Protein AF-A0A183NNG2-F1 (afdb_monomer_lite)

Foldseek 3Di:
DPPPDDPVNVVVVVVVVCVVVVVVPADPQLVVLVVVLVVCPDPVCVVLSVVSVVCSVPPSPDHPVNSVVVVVVVVVVVVVVVVVVVVVVPPPPPVPPPPPDPPDDDDDDDDDDDDDDDDWDPAADPVPRHGDDDD

Sequence (135 aa):
MNEDDDFPTHVGISNRECERFRLKSLTEDQFKALILICSLQSQNFSDIRTFVLGRLDQDPKLTLNDIANEYQRLINLERDTTMVQRGGSDRAEIHVVQQPPDSHKSAPATSSSGRQTKTNPPAPCWHCGAWHFIR

Structure (mmCIF, N/CA/C/O backbone):
data_AF-A0A183NNG2-F1
#
_entry.id   AF-A0A183NNG2-F1
#
loop_
_atom_site.group_PDB
_atom_site.id
_atom_site.type_symbol
_atom_site.label_atom_id
_atom_site.label_alt_id
_atom_site.label_comp_id
_atom_site.label_asym_id
_atom_site.label_entity_id
_atom_site.label_seq_id
_atom_site.pdbx_PDB_ins_code
_atom_site.Cartn_x
_atom_site.Cartn_y
_atom_site.Cartn_z
_atom_site.occupancy
_atom_site.B_iso_or_equiv
_atom_site.auth_seq_id
_atom_site.auth_comp_id
_atom_site.auth_asym_id
_atom_site.auth_atom_id
_atom_site.pdbx_PDB_model_num
ATOM 1 N N . MET A 1 1 ? 13.961 13.473 -2.035 1.00 58.75 1 MET A N 1
ATOM 2 C CA . MET A 1 1 ? 15.128 13.966 -2.786 1.00 58.75 1 MET A CA 1
ATOM 3 C C . MET A 1 1 ? 16.080 14.490 -1.735 1.00 58.75 1 MET A C 1
ATOM 5 O O . MET A 1 1 ? 15.627 15.313 -0.947 1.00 58.75 1 MET A O 1
ATOM 9 N N . ASN A 1 2 ? 17.293 13.943 -1.613 1.00 66.19 2 ASN A N 1
ATOM 10 C CA . ASN A 1 2 ? 18.306 14.668 -0.846 1.00 66.19 2 ASN A CA 1
ATOM 11 C C . ASN A 1 2 ? 18.560 15.979 -1.585 1.00 66.19 2 ASN A C 1
ATOM 13 O O . ASN A 1 2 ? 18.546 15.991 -2.815 1.00 66.19 2 ASN A O 1
ATOM 17 N N . GLU A 1 3 ? 18.746 17.070 -0.853 1.00 68.19 3 GLU A N 1
ATOM 18 C CA . GLU A 1 3 ? 18.964 18.388 -1.461 1.00 68.19 3 GLU A CA 1
ATOM 19 C C . GLU A 1 3 ? 20.242 18.428 -2.324 1.00 68.19 3 GLU A C 1
ATOM 21 O O . GLU A 1 3 ? 20.352 19.270 -3.211 1.00 68.19 3 GLU A O 1
ATOM 26 N N . ASP A 1 4 ? 21.145 17.461 -2.126 1.00 73.81 4 ASP A N 1
ATOM 27 C CA . ASP A 1 4 ? 22.428 17.329 -2.822 1.00 73.81 4 ASP A CA 1
ATOM 28 C C . ASP A 1 4 ? 22.395 16.443 -4.086 1.00 73.81 4 ASP A C 1
ATOM 30 O O . ASP A 1 4 ? 23.384 16.392 -4.819 1.00 73.81 4 ASP A O 1
ATOM 34 N N . ASP A 1 5 ? 21.296 15.727 -4.360 1.00 78.25 5 ASP A N 1
ATOM 35 C CA . ASP A 1 5 ? 21.218 14.846 -5.533 1.00 78.25 5 ASP A CA 1
ATOM 36 C C . ASP A 1 5 ? 20.945 15.662 -6.805 1.00 78.25 5 ASP A C 1
ATOM 38 O O . ASP A 1 5 ? 19.918 16.343 -6.916 1.00 78.25 5 ASP A O 1
ATOM 42 N N . ASP A 1 6 ? 21.816 15.546 -7.814 1.00 88.19 6 ASP A N 1
ATOM 43 C CA . ASP A 1 6 ? 21.533 16.150 -9.112 1.00 88.19 6 ASP A CA 1
ATOM 44 C C . ASP A 1 6 ? 20.329 15.468 -9.797 1.00 88.19 6 ASP A C 1
ATOM 46 O O . ASP A 1 6 ? 20.053 14.269 -9.662 1.00 88.19 6 ASP A O 1
ATOM 50 N N . PHE A 1 7 ? 19.547 16.271 -10.520 1.00 87.19 7 PHE A N 1
ATOM 51 C CA . PHE A 1 7 ? 18.323 15.806 -11.171 1.00 87.19 7 PHE A CA 1
ATOM 52 C C . PHE A 1 7 ? 18.554 14.608 -12.122 1.00 87.19 7 PHE A C 1
ATOM 54 O O . PHE A 1 7 ? 17.762 13.662 -12.074 1.00 87.19 7 PHE A O 1
ATOM 61 N N . PRO A 1 8 ? 19.625 14.571 -12.948 1.00 91.06 8 PRO A N 1
ATOM 62 C CA . PRO A 1 8 ? 19.927 13.409 -13.786 1.00 91.06 8 PRO A CA 1
ATOM 63 C C . PRO A 1 8 ? 20.163 12.116 -12.995 1.00 91.06 8 PRO A C 1
ATOM 65 O O . PRO A 1 8 ? 19.653 11.064 -13.391 1.00 91.06 8 PRO A O 1
ATOM 68 N N . THR A 1 9 ? 20.879 12.178 -11.870 1.00 91.44 9 THR A N 1
ATOM 69 C CA . THR A 1 9 ? 21.094 11.023 -10.987 1.00 91.44 9 THR A CA 1
ATOM 70 C C . THR A 1 9 ? 19.771 10.537 -10.418 1.00 91.44 9 THR A C 1
ATOM 72 O O . THR A 1 9 ? 19.499 9.335 -10.440 1.00 91.44 9 THR A O 1
ATOM 75 N N . HIS A 1 10 ? 18.897 11.454 -9.994 1.00 88.69 10 HIS A N 1
ATOM 76 C CA . HIS A 1 10 ? 17.579 11.091 -9.484 1.00 88.69 10 HIS A CA 1
ATOM 77 C C . HIS A 1 10 ? 16.727 10.359 -10.533 1.00 88.69 10 HIS A C 1
ATOM 79 O O . HIS A 1 10 ? 16.197 9.283 -10.251 1.00 88.69 10 HIS A O 1
ATOM 85 N N . VAL A 1 11 ? 16.663 10.878 -11.766 1.00 93.00 11 VAL A N 1
ATOM 86 C CA . VAL A 1 11 ? 15.956 10.225 -12.886 1.00 93.00 11 VAL A CA 1
ATOM 87 C C . VAL A 1 11 ? 16.528 8.831 -13.164 1.00 93.00 11 VAL A C 1
ATOM 89 O O . VAL A 1 11 ? 15.772 7.873 -13.348 1.00 93.00 11 VAL A O 1
ATOM 92 N N . GLY A 1 12 ? 17.858 8.696 -13.153 1.00 93.81 12 GLY A N 1
ATOM 93 C CA . GLY A 1 12 ? 18.539 7.415 -13.335 1.00 93.81 12 GLY A CA 1
ATOM 94 C C . GLY A 1 12 ? 18.177 6.389 -12.257 1.00 93.81 12 GLY A C 1
ATOM 95 O O . GLY A 1 12 ? 17.877 5.236 -12.582 1.00 93.81 12 GLY A O 1
ATOM 96 N N . ILE A 1 13 ? 18.147 6.808 -10.988 1.00 91.81 13 ILE A N 1
ATOM 97 C CA . ILE A 1 13 ? 17.755 5.962 -9.852 1.00 91.81 13 ILE A CA 1
ATOM 98 C C . ILE A 1 13 ? 16.294 5.530 -9.987 1.00 91.81 13 ILE A C 1
ATOM 10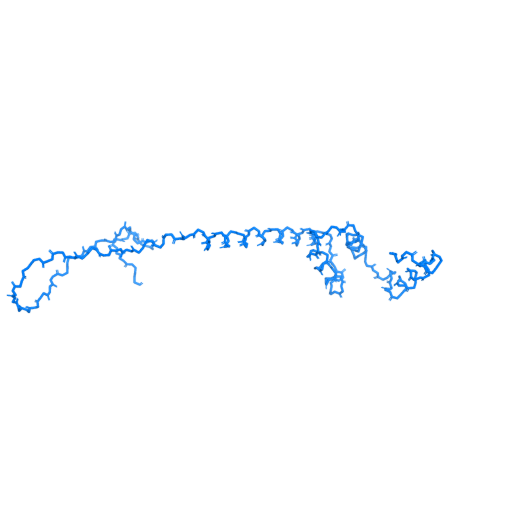0 O O . ILE A 1 13 ? 16.014 4.335 -9.903 1.00 91.81 13 ILE A O 1
ATOM 104 N N . SER A 1 14 ? 15.370 6.460 -10.249 1.00 89.94 14 SER A N 1
ATOM 105 C CA . SER A 1 14 ? 13.948 6.135 -10.412 1.00 89.94 14 SER A CA 1
ATOM 106 C C . SER A 1 14 ? 13.729 5.095 -11.509 1.00 89.94 14 SER A C 1
ATOM 108 O O . SER A 1 14 ? 13.042 4.101 -11.284 1.00 89.94 14 SER A O 1
ATOM 110 N N . ASN A 1 15 ? 14.370 5.267 -12.670 1.00 92.06 15 ASN A N 1
ATOM 111 C CA . ASN A 1 15 ? 14.252 4.311 -13.767 1.00 92.06 15 ASN A CA 1
ATOM 112 C C . ASN A 1 15 ? 14.833 2.932 -13.404 1.00 92.06 15 ASN A C 1
ATOM 114 O O . ASN A 1 15 ? 14.210 1.903 -13.662 1.00 92.06 15 ASN A O 1
ATOM 118 N N . ARG A 1 16 ? 16.007 2.899 -12.758 1.00 93.25 16 ARG A N 1
ATOM 119 C CA . ARG A 1 16 ? 16.638 1.653 -12.299 1.00 93.25 16 ARG A CA 1
ATOM 120 C C . ARG A 1 16 ? 15.749 0.892 -11.318 1.00 93.25 16 ARG A C 1
ATOM 122 O O . ARG A 1 16 ? 15.628 -0.326 -11.440 1.00 93.25 16 ARG A O 1
ATOM 129 N N . GLU A 1 17 ? 15.133 1.582 -10.362 1.00 90.62 17 GLU A N 1
ATOM 130 C CA . GLU A 1 17 ? 14.239 0.935 -9.402 1.00 90.62 17 GLU A CA 1
ATOM 131 C C . GLU A 1 17 ? 12.934 0.465 -10.063 1.00 90.62 17 GLU A C 1
ATOM 133 O O . GLU A 1 17 ? 12.472 -0.625 -9.739 1.00 90.62 17 GLU A O 1
ATOM 138 N N . CYS A 1 18 ? 12.385 1.181 -11.054 1.00 89.12 18 CYS A N 1
ATOM 139 C CA . CYS A 1 18 ? 11.236 0.697 -11.834 1.00 89.12 18 CYS A CA 1
ATOM 140 C C . CYS A 1 18 ? 11.537 -0.606 -12.598 1.00 89.12 18 CYS A C 1
ATOM 142 O O . CYS A 1 18 ? 10.702 -1.516 -12.618 1.00 89.12 18 CYS A O 1
ATOM 144 N N . GLU A 1 19 ? 12.722 -0.721 -13.202 1.00 90.31 19 GLU A N 1
ATOM 145 C CA . GLU A 1 19 ? 13.161 -1.951 -13.876 1.00 90.31 19 GLU A CA 1
ATOM 146 C C . GLU A 1 19 ? 13.409 -3.085 -12.868 1.00 90.31 19 GLU A C 1
ATOM 148 O O . GLU A 1 19 ? 12.952 -4.213 -13.066 1.00 90.31 19 GLU A O 1
ATOM 153 N N . ARG A 1 20 ? 14.059 -2.786 -11.733 1.00 89.81 20 ARG A N 1
ATOM 154 C CA . ARG A 1 20 ? 14.301 -3.757 -10.652 1.00 89.81 20 ARG A CA 1
ATOM 155 C C . ARG A 1 20 ? 13.000 -4.294 -10.058 1.00 89.81 20 ARG A C 1
ATOM 157 O O . ARG A 1 20 ? 12.885 -5.496 -9.827 1.00 89.81 20 ARG A O 1
ATOM 164 N N . PHE A 1 21 ? 12.034 -3.409 -9.839 1.00 83.94 21 PHE A N 1
ATOM 165 C CA . PHE A 1 21 ? 10.703 -3.724 -9.328 1.00 83.94 21 PHE A CA 1
ATOM 166 C C . PHE A 1 21 ? 9.811 -4.413 -10.373 1.00 83.94 21 PHE A C 1
ATOM 168 O O . PHE A 1 21 ? 8.726 -4.880 -10.047 1.00 83.94 21 PHE A O 1
ATOM 175 N N . ARG A 1 22 ? 10.268 -4.524 -11.630 1.00 86.25 22 ARG A N 1
ATOM 176 C CA . ARG A 1 22 ? 9.513 -5.114 -12.744 1.00 86.25 22 ARG A CA 1
ATOM 177 C C . ARG A 1 22 ? 8.143 -4.462 -12.898 1.00 86.25 22 ARG A C 1
ATOM 179 O O . ARG A 1 22 ? 7.130 -5.155 -12.978 1.00 86.25 22 ARG A O 1
ATOM 186 N N . LEU A 1 23 ? 8.122 -3.133 -13.009 1.00 87.00 23 LEU A N 1
ATOM 187 C CA . LEU A 1 23 ? 6.899 -2.330 -13.146 1.00 87.00 23 LEU A CA 1
ATOM 188 C C . LEU A 1 23 ? 5.902 -2.910 -14.172 1.00 87.00 23 LEU A C 1
ATOM 190 O O . LEU A 1 23 ? 4.701 -2.930 -13.932 1.00 87.00 23 LEU A O 1
ATOM 194 N N . LYS A 1 24 ? 6.407 -3.460 -15.285 1.00 87.25 24 LYS A N 1
ATOM 195 C CA . LYS A 1 24 ? 5.609 -4.078 -16.362 1.00 87.25 24 LYS A CA 1
ATOM 196 C C . LYS A 1 24 ? 4.830 -5.337 -15.951 1.00 87.25 24 LYS A C 1
ATOM 198 O O . LYS A 1 24 ? 3.958 -5.762 -16.697 1.00 87.25 24 LYS A O 1
ATOM 203 N N . SER A 1 25 ? 5.171 -5.959 -14.825 1.00 88.56 25 SER A N 1
ATOM 204 C CA . SER A 1 25 ? 4.499 -7.159 -14.309 1.00 88.56 25 SER A CA 1
ATOM 205 C C . SER A 1 25 ? 3.414 -6.872 -13.273 1.00 88.56 25 SER A C 1
ATOM 207 O O . SER A 1 25 ? 2.732 -7.805 -12.856 1.00 88.56 25 SER A O 1
ATOM 209 N N . LEU A 1 26 ? 3.242 -5.611 -12.865 1.00 88.75 26 LEU A N 1
ATOM 210 C CA . LEU A 1 26 ? 2.196 -5.243 -11.920 1.00 88.75 26 LEU A CA 1
ATOM 211 C C . LEU A 1 26 ? 0.814 -5.364 -12.542 1.00 88.75 26 LEU A C 1
ATOM 213 O O . LEU A 1 26 ? 0.600 -5.039 -13.712 1.00 88.75 26 LEU A O 1
ATOM 217 N N . THR A 1 27 ? -0.146 -5.743 -11.707 1.00 91.19 27 THR A N 1
ATOM 218 C CA . THR A 1 27 ? -1.553 -5.549 -12.037 1.00 91.19 27 THR A CA 1
ATOM 219 C C . THR A 1 27 ? -1.917 -4.066 -11.941 1.00 91.19 27 THR A C 1
ATOM 221 O O . THR A 1 27 ? -1.263 -3.278 -11.251 1.00 91.19 27 THR A O 1
ATOM 224 N N . GLU A 1 28 ? -2.995 -3.674 -12.621 1.00 92.19 28 GLU A N 1
ATOM 225 C CA . GLU A 1 28 ? -3.521 -2.308 -12.543 1.00 92.19 28 GLU A CA 1
ATOM 226 C C . GLU A 1 28 ? -3.835 -1.909 -11.090 1.00 92.19 28 GLU A C 1
ATOM 228 O O . GLU A 1 28 ? -3.546 -0.789 -10.672 1.00 92.19 28 GLU A O 1
ATOM 233 N N . ASP A 1 29 ? -4.365 -2.840 -10.294 1.00 92.88 29 ASP A N 1
ATOM 234 C CA . ASP A 1 29 ? -4.729 -2.581 -8.902 1.00 92.88 29 ASP A CA 1
ATOM 235 C C . ASP A 1 29 ? -3.512 -2.455 -7.977 1.00 92.88 29 ASP A C 1
ATOM 237 O O . ASP A 1 29 ? -3.493 -1.567 -7.123 1.00 92.88 29 ASP A O 1
ATOM 241 N N . GLN A 1 30 ? -2.446 -3.232 -8.199 1.00 91.44 30 GLN A N 1
ATOM 242 C CA . GLN A 1 30 ? -1.178 -3.028 -7.491 1.00 91.44 30 GLN A CA 1
ATOM 243 C C . GLN A 1 30 ? -0.568 -1.659 -7.814 1.00 91.44 30 GLN A C 1
ATOM 245 O O . GLN A 1 30 ? -0.096 -0.961 -6.915 1.00 91.44 30 GLN A O 1
ATOM 250 N N . PHE A 1 31 ? -0.618 -1.231 -9.079 1.00 91.75 31 PHE A N 1
ATOM 251 C CA . PHE A 1 31 ? -0.153 0.102 -9.453 1.00 91.75 31 PHE A CA 1
ATOM 252 C C . PHE A 1 31 ? -0.982 1.205 -8.777 1.00 91.75 31 PHE A C 1
ATOM 254 O O . PHE A 1 31 ? -0.416 2.126 -8.187 1.00 91.75 31 PHE A O 1
ATOM 261 N N . LYS A 1 32 ? -2.318 1.089 -8.770 1.00 93.94 32 LYS A N 1
ATOM 262 C CA . LYS A 1 32 ? -3.201 2.011 -8.031 1.00 93.94 32 LYS A CA 1
ATOM 263 C C . LYS A 1 32 ? -2.867 2.059 -6.536 1.00 93.94 32 LYS A C 1
ATOM 265 O O . LYS A 1 32 ? -2.849 3.146 -5.960 1.00 93.94 32 LYS A O 1
ATOM 270 N N . ALA A 1 33 ? -2.579 0.915 -5.912 1.00 93.62 33 ALA A N 1
ATOM 271 C CA . ALA A 1 33 ? -2.192 0.844 -4.503 1.00 93.62 33 ALA A CA 1
ATOM 272 C C . ALA A 1 33 ? -0.874 1.591 -4.221 1.00 93.62 33 ALA A C 1
ATOM 274 O O . ALA A 1 33 ? -0.776 2.297 -3.218 1.00 93.62 33 ALA A O 1
ATOM 275 N N . LEU A 1 34 ? 0.112 1.512 -5.122 1.00 91.94 34 LEU A N 1
ATOM 276 C CA . LEU A 1 34 ? 1.360 2.280 -5.011 1.00 91.94 34 LEU A CA 1
ATOM 277 C C . LEU A 1 34 ? 1.118 3.790 -5.116 1.00 91.94 34 LEU A C 1
ATOM 279 O O . LEU A 1 34 ? 1.628 4.550 -4.293 1.00 91.94 34 LEU A O 1
ATOM 283 N N . ILE A 1 35 ? 0.294 4.225 -6.075 1.00 94.06 35 ILE A N 1
ATOM 284 C CA . ILE A 1 35 ? -0.098 5.638 -6.202 1.00 94.06 35 ILE A CA 1
ATOM 285 C C . ILE A 1 35 ? -0.795 6.120 -4.925 1.00 94.06 35 ILE A C 1
ATOM 287 O O . ILE A 1 35 ? -0.481 7.200 -4.419 1.00 94.06 35 ILE A O 1
ATOM 291 N N . LEU A 1 36 ? -1.691 5.301 -4.365 1.00 94.62 36 LEU A N 1
ATOM 292 C CA . LEU A 1 36 ? -2.353 5.604 -3.103 1.00 94.62 36 LEU A CA 1
ATOM 293 C C . LEU A 1 36 ? -1.329 5.775 -1.972 1.00 94.62 36 LEU A C 1
ATOM 295 O O . LEU A 1 36 ? -1.351 6.809 -1.310 1.00 94.62 36 LEU A O 1
ATOM 299 N N . ILE A 1 37 ? -0.393 4.838 -1.783 1.00 93.62 37 ILE A N 1
ATOM 300 C CA . ILE A 1 37 ? 0.665 4.950 -0.761 1.00 93.62 37 ILE A CA 1
ATOM 301 C C . ILE A 1 37 ? 1.435 6.271 -0.901 1.00 93.62 37 ILE A C 1
ATOM 303 O O . ILE A 1 37 ? 1.620 6.975 0.094 1.00 93.62 37 ILE A O 1
ATOM 307 N N . CYS A 1 38 ? 1.842 6.635 -2.122 1.00 92.31 38 CYS A N 1
ATOM 308 C CA . CYS A 1 38 ? 2.564 7.881 -2.395 1.00 92.31 38 CYS A CA 1
ATOM 309 C C . CYS A 1 38 ? 1.739 9.141 -2.086 1.00 92.31 38 CYS A C 1
ATOM 311 O O . CYS A 1 38 ? 2.312 10.171 -1.726 1.00 92.31 38 CYS A O 1
ATOM 313 N N . SER A 1 39 ? 0.411 9.069 -2.214 1.00 94.56 39 SER A N 1
ATOM 314 C CA . SER A 1 39 ? -0.506 10.171 -1.893 1.00 94.56 39 SER A CA 1
ATOM 315 C C . SER A 1 39 ? -0.764 10.335 -0.388 1.00 94.56 39 SER A C 1
ATOM 317 O O . SER A 1 39 ? -1.042 11.438 0.083 1.00 94.56 39 SER A O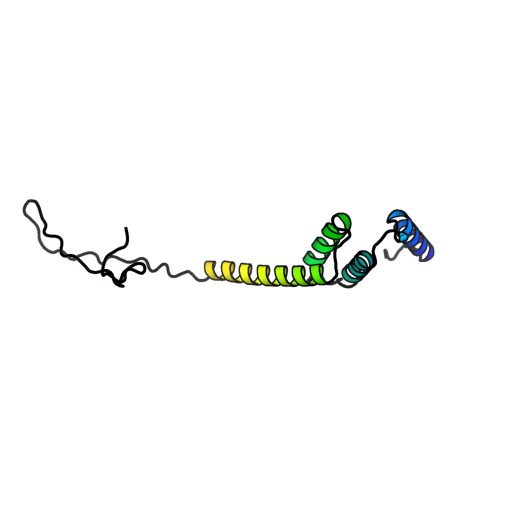 1
ATOM 319 N N . LEU A 1 40 ? -0.621 9.264 0.399 1.00 93.94 40 LEU A N 1
ATOM 320 C CA . LEU A 1 40 ? -0.904 9.239 1.836 1.00 93.94 40 LEU A CA 1
ATOM 321 C C . LEU A 1 40 ? 0.291 9.737 2.663 1.00 93.94 40 LEU A C 1
ATOM 323 O O . LEU A 1 40 ? 0.798 9.036 3.530 1.00 93.94 40 LEU A O 1
ATOM 327 N N . GLN A 1 41 ? 0.788 10.946 2.400 1.00 92.00 41 GLN A N 1
ATOM 328 C CA . GLN A 1 41 ? 2.054 11.425 2.981 1.00 92.00 41 GLN A CA 1
ATOM 329 C C . GLN A 1 41 ? 1.969 11.769 4.477 1.00 92.00 41 GLN A C 1
ATOM 331 O O . GLN A 1 41 ? 2.959 11.609 5.193 1.00 92.00 41 GLN A O 1
ATOM 336 N N . SER A 1 42 ? 0.791 12.177 4.961 1.00 94.50 42 SER A N 1
ATOM 337 C CA . SER A 1 42 ? 0.566 12.527 6.371 1.00 94.50 42 SER A CA 1
ATOM 338 C C . SER A 1 42 ? 0.834 11.353 7.318 1.00 94.50 42 SER A C 1
ATOM 340 O O . SER A 1 42 ? 0.529 10.199 7.010 1.00 94.50 42 SER A O 1
ATOM 342 N N . GLN A 1 43 ? 1.348 11.663 8.511 1.00 93.06 43 GLN A N 1
ATOM 343 C CA . GLN A 1 43 ? 1.609 10.676 9.558 1.00 93.06 43 GLN A CA 1
ATOM 344 C C . GLN A 1 43 ? 0.337 9.942 10.008 1.00 93.06 43 GLN A C 1
ATOM 346 O O . GLN A 1 43 ? 0.422 8.777 10.370 1.00 93.06 43 GLN A O 1
ATOM 351 N N . ASN A 1 44 ? -0.841 10.565 9.892 1.00 91.62 44 ASN A N 1
ATOM 352 C CA . ASN A 1 44 ? -2.129 9.941 10.233 1.00 91.62 44 ASN A CA 1
ATOM 353 C C . ASN A 1 44 ? -2.440 8.686 9.398 1.00 91.62 44 ASN A C 1
ATOM 355 O O . ASN A 1 44 ? -3.324 7.911 9.746 1.00 91.62 44 ASN A O 1
ATOM 359 N N . PHE A 1 45 ? -1.737 8.498 8.279 1.00 94.38 45 PHE A N 1
ATOM 360 C CA . PHE A 1 45 ? -1.895 7.349 7.396 1.00 94.38 45 PHE A CA 1
ATOM 361 C C . PHE A 1 45 ? -0.700 6.384 7.461 1.00 94.38 45 PHE A C 1
ATOM 363 O O . PHE A 1 45 ? -0.557 5.531 6.585 1.00 94.38 45 PHE A O 1
ATOM 370 N N . SER A 1 46 ? 0.179 6.490 8.468 1.00 93.75 46 SER A N 1
ATOM 371 C CA . SER A 1 46 ? 1.325 5.580 8.631 1.00 93.75 46 SER A CA 1
ATOM 372 C C . SER A 1 46 ? 0.910 4.115 8.654 1.00 93.75 46 SER A C 1
ATOM 374 O O . SER A 1 46 ? 1.542 3.285 7.998 1.00 93.75 46 SER A O 1
ATOM 376 N N . ASP A 1 47 ? -0.172 3.817 9.362 1.00 92.81 47 ASP A N 1
ATOM 377 C CA . ASP A 1 47 ? -0.575 2.446 9.656 1.00 92.81 47 ASP A CA 1
ATOM 378 C C . ASP A 1 47 ? -1.169 1.792 8.415 1.00 92.81 47 ASP A C 1
ATOM 380 O O . ASP A 1 47 ? -0.762 0.695 8.029 1.00 92.81 47 ASP A O 1
ATOM 384 N N . ILE A 1 48 ? -2.038 2.520 7.705 1.00 94.56 48 ILE A N 1
ATOM 385 C CA . ILE A 1 48 ? -2.589 2.043 6.440 1.00 94.56 48 ILE A CA 1
ATOM 386 C C . ILE A 1 48 ? -1.500 1.928 5.366 1.00 94.56 48 ILE A C 1
ATOM 388 O O . ILE A 1 48 ? -1.470 0.927 4.662 1.00 94.56 48 ILE A O 1
ATOM 392 N N . ARG A 1 49 ? -0.540 2.863 5.270 1.00 95.25 49 ARG A N 1
ATOM 393 C CA . ARG A 1 49 ? 0.600 2.713 4.342 1.00 95.25 49 ARG A CA 1
ATOM 394 C C . ARG A 1 49 ? 1.397 1.445 4.634 1.00 95.25 49 ARG A C 1
ATOM 396 O O . ARG A 1 49 ? 1.707 0.701 3.710 1.00 95.25 49 ARG A O 1
ATOM 403 N N . THR A 1 50 ? 1.706 1.198 5.907 1.00 93.69 50 THR A N 1
ATOM 404 C CA . THR A 1 50 ? 2.456 0.010 6.342 1.00 93.69 50 THR A CA 1
ATOM 405 C C . THR A 1 50 ? 1.697 -1.271 6.002 1.00 93.69 50 THR A C 1
ATOM 407 O O . THR A 1 50 ? 2.283 -2.213 5.471 1.00 93.69 50 THR A O 1
ATOM 410 N N . PHE A 1 51 ? 0.382 -1.285 6.228 1.00 92.25 51 PHE A N 1
ATOM 411 C CA . PHE A 1 51 ? -0.481 -2.396 5.835 1.00 92.25 51 PHE A CA 1
ATOM 412 C C . PHE A 1 51 ? -0.466 -2.639 4.320 1.00 92.25 51 PHE A C 1
ATOM 414 O O . PHE A 1 51 ? -0.231 -3.766 3.883 1.00 92.25 51 PHE A O 1
ATOM 421 N N . VAL A 1 52 ? -0.696 -1.595 3.515 1.00 94.12 52 VAL A N 1
ATOM 422 C CA . VAL A 1 52 ? -0.765 -1.715 2.050 1.00 94.12 52 VAL A CA 1
ATOM 423 C C . VAL A 1 52 ? 0.571 -2.204 1.493 1.00 94.12 52 VAL A C 1
ATOM 425 O O . VAL A 1 52 ? 0.576 -3.103 0.657 1.00 94.12 52 VAL A O 1
ATOM 428 N N . LEU A 1 53 ? 1.697 -1.692 2.004 1.00 92.38 53 LEU A N 1
ATOM 429 C CA . LEU A 1 53 ? 3.038 -2.164 1.642 1.00 92.38 53 LEU A CA 1
ATOM 430 C C . LEU A 1 53 ? 3.225 -3.653 1.958 1.00 92.38 53 LEU A C 1
ATOM 432 O O . LEU A 1 53 ? 3.656 -4.407 1.092 1.00 92.38 53 LEU A O 1
ATOM 436 N N . GLY A 1 54 ? 2.841 -4.102 3.157 1.00 91.94 54 GLY A N 1
ATOM 437 C CA . GLY A 1 54 ? 2.952 -5.515 3.532 1.00 91.94 54 GLY A CA 1
ATOM 438 C C . GLY A 1 54 ? 2.071 -6.448 2.691 1.00 91.94 54 GLY A C 1
ATOM 439 O O . GLY A 1 54 ? 2.413 -7.613 2.495 1.00 91.94 54 GLY A O 1
ATOM 440 N N . ARG A 1 55 ? 0.943 -5.947 2.176 1.00 91.12 55 ARG A N 1
ATOM 441 C CA . ARG A 1 55 ? 0.002 -6.719 1.350 1.00 91.12 55 ARG A CA 1
ATOM 442 C C . ARG A 1 55 ? 0.372 -6.746 -0.127 1.00 91.12 55 ARG A C 1
ATOM 444 O O . ARG A 1 55 ? 0.120 -7.762 -0.764 1.00 91.12 55 ARG A O 1
ATOM 451 N N . LEU A 1 56 ? 0.980 -5.684 -0.651 1.00 89.19 56 LEU A N 1
ATOM 452 C CA . LEU A 1 56 ? 1.407 -5.576 -2.053 1.00 89.19 56 LEU A CA 1
ATOM 453 C C . LEU A 1 56 ? 2.327 -6.726 -2.485 1.00 89.19 56 LEU A C 1
ATOM 455 O O . LEU A 1 56 ? 2.174 -7.236 -3.594 1.00 89.19 56 LEU A O 1
ATOM 459 N N . ASP A 1 57 ? 3.216 -7.163 -1.591 1.00 80.69 57 ASP A N 1
ATOM 460 C CA . ASP A 1 57 ? 4.147 -8.270 -1.842 1.00 80.69 57 ASP A CA 1
ATOM 461 C C . ASP A 1 57 ? 3.493 -9.656 -1.720 1.00 80.69 57 ASP A C 1
ATOM 463 O O . ASP A 1 57 ? 3.975 -10.632 -2.295 1.00 80.69 57 ASP A O 1
ATOM 467 N N . GLN A 1 58 ? 2.404 -9.767 -0.954 1.00 86.31 58 GLN A N 1
ATOM 468 C CA . GLN A 1 58 ? 1.790 -11.050 -0.594 1.00 86.31 58 GLN A CA 1
ATOM 469 C C . GLN A 1 58 ? 0.554 -11.385 -1.427 1.00 86.31 58 GLN A C 1
ATOM 471 O O . GLN A 1 58 ? 0.241 -12.561 -1.611 1.00 86.31 58 GLN A O 1
ATOM 476 N N . ASP A 1 59 ? -0.174 -10.370 -1.893 1.00 87.94 59 ASP A N 1
ATOM 477 C CA . ASP A 1 59 ? -1.457 -10.545 -2.557 1.00 87.94 59 ASP A CA 1
ATOM 478 C C . ASP A 1 59 ? -1.548 -9.750 -3.865 1.00 87.94 59 ASP A C 1
ATOM 480 O O . ASP A 1 59 ? -1.817 -8.545 -3.854 1.00 87.94 59 ASP A O 1
ATOM 484 N N . PRO A 1 60 ? -1.397 -10.425 -5.018 1.00 83.44 60 PRO A N 1
ATOM 485 C CA . PRO A 1 60 ? -1.514 -9.780 -6.320 1.00 83.44 60 PRO A CA 1
ATOM 486 C C . PRO A 1 60 ? -2.943 -9.322 -6.654 1.00 83.44 60 PRO A C 1
ATOM 488 O O . PRO A 1 60 ? -3.135 -8.627 -7.652 1.00 83.44 60 PRO A O 1
ATOM 491 N N . LYS A 1 61 ? -3.945 -9.710 -5.853 1.00 88.75 61 LYS A N 1
ATOM 492 C CA . LYS A 1 61 ? -5.357 -9.346 -6.030 1.00 88.75 61 LYS A CA 1
ATOM 493 C C . LYS A 1 61 ? -5.809 -8.222 -5.099 1.00 88.75 61 LYS A C 1
ATOM 495 O O . LYS A 1 61 ? -7.005 -7.961 -5.037 1.00 88.75 61 LYS A O 1
ATOM 500 N N . LEU A 1 62 ? -4.891 -7.575 -4.376 1.00 91.44 62 LEU A N 1
ATOM 501 C CA . LEU A 1 62 ? -5.226 -6.447 -3.512 1.00 91.44 62 LEU A CA 1
ATOM 502 C C . LEU A 1 62 ? -5.903 -5.333 -4.323 1.00 91.44 62 LEU A C 1
ATOM 504 O O . LEU A 1 62 ? -5.284 -4.752 -5.213 1.00 91.44 62 LEU A O 1
ATOM 508 N N . THR A 1 63 ? -7.148 -5.007 -3.981 1.00 94.50 63 THR A N 1
ATOM 509 C CA . THR A 1 63 ? -7.904 -3.926 -4.624 1.00 94.50 63 THR A CA 1
ATOM 510 C C . THR A 1 63 ? -7.946 -2.671 -3.754 1.00 94.50 63 THR A C 1
ATOM 512 O O . THR A 1 63 ? -7.758 -2.721 -2.538 1.00 94.50 63 THR A O 1
ATOM 515 N N . LEU A 1 64 ? -8.275 -1.519 -4.350 1.00 94.81 64 LEU A N 1
ATOM 516 C CA . LEU A 1 64 ? -8.503 -0.284 -3.585 1.00 94.81 64 LEU A CA 1
ATOM 517 C C . LEU A 1 64 ? -9.654 -0.411 -2.573 1.00 94.81 64 LEU A C 1
ATOM 519 O O . LEU A 1 64 ? -9.607 0.212 -1.514 1.00 94.81 64 LEU A O 1
ATOM 523 N N . ASN A 1 65 ? -10.665 -1.229 -2.875 1.00 95.38 65 ASN A N 1
ATOM 524 C CA . ASN A 1 65 ? -11.774 -1.477 -1.955 1.00 9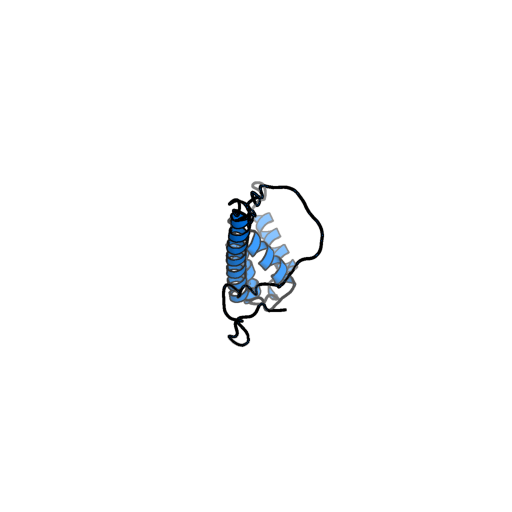5.38 65 ASN A CA 1
ATOM 525 C C . ASN A 1 65 ? -11.306 -2.236 -0.712 1.00 95.38 65 ASN A C 1
ATOM 527 O O . ASN A 1 65 ? -11.718 -1.894 0.392 1.00 95.38 65 ASN A O 1
ATOM 531 N N . ASP A 1 66 ? -10.409 -3.213 -0.867 1.00 94.25 66 ASP A N 1
ATOM 532 C CA . ASP A 1 66 ? -9.828 -3.932 0.272 1.00 94.25 66 ASP A CA 1
ATOM 533 C C . ASP A 1 66 ? -9.055 -2.979 1.187 1.00 94.25 66 ASP A C 1
ATOM 535 O O . ASP A 1 66 ? -9.169 -3.056 2.409 1.00 94.25 66 ASP A O 1
ATOM 539 N N . ILE A 1 67 ? -8.322 -2.029 0.598 1.00 94.44 67 ILE A N 1
ATOM 540 C CA . ILE A 1 67 ? -7.590 -1.000 1.344 1.00 94.44 67 ILE A CA 1
ATOM 541 C C . ILE A 1 67 ? -8.556 -0.065 2.085 1.00 94.44 67 ILE A C 1
ATOM 543 O O . ILE A 1 67 ? -8.342 0.236 3.258 1.00 94.44 67 ILE A O 1
ATOM 547 N N . ALA A 1 68 ? -9.632 0.382 1.433 1.00 95.06 68 ALA A N 1
ATOM 548 C CA . ALA A 1 68 ? -10.641 1.235 2.061 1.00 95.06 68 ALA A CA 1
ATOM 549 C C . ALA A 1 68 ? -11.359 0.520 3.219 1.00 95.06 68 ALA A C 1
ATOM 551 O O . ALA A 1 68 ? -11.556 1.104 4.287 1.00 95.06 68 ALA A O 1
ATOM 552 N N . ASN A 1 69 ? -11.695 -0.757 3.031 1.00 95.62 69 ASN A N 1
ATOM 553 C CA . ASN A 1 69 ? -12.290 -1.599 4.065 1.00 95.62 69 ASN A CA 1
ATOM 554 C C . ASN A 1 69 ? -11.345 -1.767 5.259 1.00 95.62 69 ASN A C 1
ATOM 556 O O . ASN A 1 69 ? -11.779 -1.655 6.406 1.00 95.62 69 ASN A O 1
ATOM 560 N N . GLU A 1 70 ? -10.053 -1.983 5.004 1.00 94.31 70 GLU A N 1
ATOM 561 C CA . GLU A 1 70 ? -9.059 -2.073 6.068 1.00 94.31 70 GLU A CA 1
ATOM 562 C C . GLU A 1 70 ? -8.917 -0.750 6.822 1.00 94.31 70 GLU A C 1
ATOM 564 O O . GLU A 1 70 ? -8.906 -0.737 8.050 1.00 94.31 70 GLU A O 1
ATOM 569 N N . TYR A 1 71 ? -8.872 0.379 6.115 1.00 95.00 71 TYR A N 1
ATOM 570 C CA . TYR A 1 71 ? -8.822 1.685 6.763 1.00 95.00 71 TYR A CA 1
ATOM 571 C C . TYR A 1 71 ? -10.034 1.908 7.680 1.00 95.00 71 TYR A C 1
ATOM 573 O O . TYR A 1 71 ? -9.883 2.335 8.825 1.00 95.00 71 TYR A O 1
ATOM 581 N N . GLN A 1 72 ? -11.234 1.533 7.229 1.00 96.12 72 GLN A N 1
ATOM 582 C CA . GLN A 1 72 ? -12.430 1.596 8.065 1.00 96.12 72 GLN A CA 1
ATOM 583 C C . GLN A 1 72 ? -12.339 0.665 9.284 1.00 96.12 72 GLN A C 1
ATOM 585 O O . GLN A 1 72 ? -12.770 1.044 10.377 1.00 96.12 72 GLN A O 1
ATOM 590 N N . ARG A 1 73 ? -11.762 -0.532 9.118 1.00 96.19 73 ARG A N 1
ATOM 591 C CA . ARG A 1 73 ? -11.501 -1.475 10.213 1.00 96.19 73 ARG A CA 1
ATOM 592 C C . ARG A 1 73 ? -10.554 -0.877 11.252 1.00 96.19 73 ARG A C 1
ATOM 594 O O . ARG A 1 73 ? -10.843 -0.986 12.439 1.00 96.19 73 ARG A O 1
ATOM 601 N N . LEU A 1 74 ? -9.480 -0.216 10.819 1.00 93.88 74 LEU A N 1
ATOM 602 C CA . LEU A 1 74 ? -8.523 0.451 11.707 1.00 93.88 74 LEU A CA 1
ATOM 603 C C . LEU A 1 74 ? -9.184 1.572 12.513 1.00 93.88 74 LEU A C 1
ATOM 605 O O . LEU A 1 74 ? -9.013 1.623 13.727 1.00 93.88 74 LEU A O 1
ATOM 609 N N . ILE A 1 75 ? -10.013 2.406 11.877 1.00 94.50 75 ILE A N 1
ATOM 610 C CA . ILE A 1 75 ? -10.765 3.452 12.589 1.00 94.50 75 ILE A CA 1
ATOM 611 C C . ILE A 1 75 ? -11.700 2.837 13.638 1.00 94.50 75 ILE A C 1
ATOM 613 O O . ILE A 1 75 ? -11.833 3.352 14.748 1.00 94.50 75 ILE A O 1
ATOM 617 N N . ASN A 1 76 ? -12.392 1.750 13.294 1.00 96.06 76 ASN A N 1
ATOM 618 C CA . ASN A 1 76 ? -13.286 1.086 14.240 1.00 96.06 76 ASN A CA 1
ATOM 619 C C . ASN A 1 76 ? -12.499 0.513 15.426 1.00 96.06 76 ASN A C 1
ATOM 621 O O . ASN A 1 76 ? -12.889 0.727 16.570 1.00 96.06 76 ASN A O 1
ATOM 625 N N . LEU A 1 77 ? -11.355 -0.117 15.156 1.00 94.50 77 LEU A N 1
ATOM 626 C CA . LEU A 1 77 ? -10.465 -0.648 16.184 1.00 94.50 77 LEU A CA 1
ATOM 627 C C . LEU A 1 77 ? -9.925 0.450 17.112 1.00 94.50 77 LEU A C 1
ATOM 629 O O . LEU A 1 77 ? -9.839 0.244 18.323 1.00 94.50 77 LEU A O 1
ATOM 633 N N . GLU A 1 78 ? -9.592 1.622 16.571 1.00 93.81 78 GLU A N 1
ATOM 634 C CA . GLU A 1 78 ? -9.194 2.785 17.365 1.00 93.81 78 GLU A CA 1
ATOM 635 C C . GLU A 1 78 ? -10.326 3.205 18.311 1.00 93.81 78 GLU A C 1
ATOM 637 O O . GLU A 1 78 ? -10.112 3.307 19.520 1.00 93.81 78 GLU A O 1
ATOM 642 N N . ARG A 1 79 ? -11.554 3.364 17.798 1.00 93.88 79 ARG A N 1
ATOM 643 C CA . ARG A 1 79 ? -12.722 3.706 18.628 1.00 93.88 79 ARG A CA 1
ATOM 644 C C . ARG A 1 79 ? -12.953 2.680 19.734 1.00 93.88 79 ARG A C 1
ATOM 646 O O . ARG A 1 79 ? -13.099 3.074 20.891 1.00 93.88 79 ARG A O 1
ATOM 653 N N . ASP A 1 80 ? -12.919 1.393 19.410 1.00 95.12 80 ASP A N 1
ATOM 654 C CA . ASP A 1 80 ? -13.098 0.317 20.389 1.00 95.12 80 ASP A CA 1
ATOM 655 C C . ASP A 1 80 ? -12.006 0.353 21.466 1.00 95.12 80 ASP A C 1
ATOM 657 O O . ASP A 1 80 ? -12.291 0.257 22.662 1.00 95.12 80 ASP A O 1
ATOM 661 N N . THR A 1 81 ? -10.759 0.597 21.062 1.00 93.88 81 THR A N 1
ATOM 662 C CA . THR A 1 81 ? -9.626 0.742 21.983 1.00 93.88 81 THR A CA 1
ATOM 663 C C . THR A 1 81 ? -9.826 1.932 22.920 1.00 93.88 81 THR A C 1
ATOM 665 O O . THR A 1 81 ? -9.656 1.795 24.133 1.00 93.88 81 THR A O 1
ATOM 668 N N . THR A 1 82 ? -10.252 3.089 22.400 1.00 92.62 82 THR A N 1
ATOM 669 C CA . THR A 1 82 ? -10.528 4.268 23.238 1.00 92.62 82 THR A CA 1
ATOM 670 C C . THR A 1 82 ? -11.683 4.042 24.213 1.00 92.62 82 THR A C 1
ATOM 672 O O . THR A 1 82 ? -11.629 4.518 25.347 1.00 92.62 82 THR A O 1
ATOM 675 N N . MET A 1 83 ? -12.712 3.294 23.807 1.00 92.69 83 MET A N 1
ATOM 676 C CA . MET A 1 83 ? -13.844 2.935 24.660 1.00 92.69 83 MET A CA 1
ATOM 677 C C . MET A 1 83 ? -13.396 2.055 25.833 1.00 92.69 83 MET A C 1
ATOM 679 O O . MET A 1 83 ? -13.740 2.347 26.979 1.00 92.69 83 MET A O 1
ATOM 683 N N . VAL A 1 84 ? -12.571 1.035 25.576 1.00 91.06 84 VAL A N 1
ATOM 684 C CA . VAL A 1 84 ? -12.009 0.168 26.627 1.00 91.06 84 VAL A CA 1
ATOM 685 C C . VAL A 1 84 ? -11.080 0.951 27.560 1.00 91.06 84 VAL A C 1
ATOM 687 O O . VAL A 1 84 ? -11.173 0.811 28.778 1.00 91.06 84 VAL A O 1
ATOM 690 N N . GLN A 1 85 ? -10.222 1.818 27.014 1.00 87.69 85 GLN A N 1
ATOM 691 C CA . GLN A 1 85 ? -9.326 2.663 27.813 1.00 87.69 85 GLN A CA 1
ATOM 692 C C . GLN A 1 85 ? -10.099 3.619 28.732 1.00 87.69 85 GLN A C 1
ATOM 694 O O . GLN A 1 85 ? -9.754 3.758 29.906 1.00 87.69 85 GLN A O 1
ATOM 699 N N . ARG A 1 86 ? -11.172 4.249 28.234 1.00 81.44 86 ARG A N 1
ATOM 700 C CA . ARG A 1 86 ? -12.040 5.120 29.046 1.00 81.44 86 ARG A CA 1
ATOM 701 C C . ARG A 1 86 ? -12.767 4.346 30.143 1.00 81.44 86 ARG A C 1
ATOM 703 O O . ARG A 1 86 ? -12.805 4.823 31.274 1.00 81.44 86 ARG A O 1
ATOM 710 N N . GLY A 1 87 ? -13.252 3.139 29.845 1.00 64.00 87 GLY A N 1
ATOM 711 C CA . GLY A 1 87 ? -13.896 2.253 30.823 1.00 64.00 87 GLY A CA 1
ATOM 712 C C . GLY A 1 87 ? -12.986 1.774 31.964 1.00 64.00 87 GLY A C 1
ATOM 713 O O . GLY A 1 87 ? -13.493 1.276 32.964 1.00 64.00 87 GLY A O 1
ATOM 714 N N . GLY A 1 88 ? -11.661 1.932 31.839 1.00 57.94 88 GLY A N 1
ATOM 715 C CA . GLY A 1 88 ? -10.697 1.703 32.923 1.00 57.94 88 GLY A CA 1
ATOM 716 C C . GLY A 1 88 ? -10.282 2.963 33.697 1.00 57.94 88 GLY A C 1
ATOM 717 O O . GLY A 1 88 ? -9.663 2.838 34.753 1.00 57.94 88 GLY A O 1
ATOM 718 N N . SER A 1 89 ? -10.588 4.162 33.182 1.00 55.88 89 SER A N 1
ATOM 719 C CA . SER A 1 89 ? -10.185 5.449 33.774 1.00 55.88 89 SER A CA 1
ATOM 720 C C . SER A 1 89 ? -11.295 6.117 34.577 1.00 55.88 89 SER A C 1
ATOM 722 O O . SER A 1 89 ? -10.998 6.770 35.580 1.00 55.88 89 SER A O 1
ATOM 724 N N . ASP A 1 90 ? -12.555 5.956 34.175 1.00 56.44 90 ASP A N 1
ATOM 725 C CA . ASP A 1 90 ? -13.629 6.138 35.137 1.00 56.44 90 ASP A CA 1
ATOM 726 C C . ASP A 1 90 ? -13.464 4.997 36.122 1.00 56.44 90 ASP A C 1
ATOM 728 O O . ASP A 1 90 ? -13.483 3.829 35.734 1.00 56.44 90 ASP A O 1
ATOM 732 N N . ARG A 1 91 ? -13.217 5.333 37.392 1.00 58.22 91 ARG A N 1
ATOM 733 C CA . ARG A 1 91 ? -13.394 4.397 38.496 1.00 58.22 91 ARG A CA 1
ATOM 734 C C . ARG A 1 91 ? -14.773 3.804 38.277 1.00 58.22 91 ARG A C 1
ATOM 736 O O . ARG A 1 91 ? -15.758 4.444 38.635 1.00 58.22 91 ARG A O 1
ATOM 743 N N . ALA A 1 92 ? -14.846 2.631 37.650 1.00 57.88 92 ALA A N 1
ATOM 744 C CA . ALA A 1 92 ? -16.026 1.812 37.708 1.00 57.88 92 ALA A CA 1
ATOM 745 C C . ALA A 1 92 ? -16.280 1.746 39.203 1.00 57.88 92 ALA A C 1
ATOM 747 O O . ALA A 1 92 ? -15.440 1.231 39.948 1.00 57.88 92 ALA A O 1
ATOM 748 N N . GLU A 1 93 ? -17.325 2.432 39.661 1.00 56.97 93 GLU A N 1
ATOM 749 C CA . GLU A 1 93 ? -17.810 2.292 41.013 1.00 56.97 93 GLU A CA 1
ATOM 750 C C . GLU A 1 93 ? -18.218 0.834 41.077 1.00 56.97 93 GLU A C 1
ATOM 752 O O . GLU A 1 93 ? -19.338 0.454 40.731 1.00 56.97 93 GLU A O 1
ATOM 757 N N . ILE A 1 94 ? -17.240 -0.003 41.429 1.00 58.28 94 ILE A N 1
ATOM 758 C CA . ILE A 1 94 ? -17.446 -1.344 41.905 1.00 58.28 94 ILE A CA 1
ATOM 759 C C . ILE A 1 94 ? -18.347 -1.085 43.094 1.00 58.28 94 ILE A C 1
ATOM 761 O O . ILE A 1 94 ? -17.886 -0.669 44.159 1.00 58.28 94 ILE A O 1
ATOM 765 N N . HIS A 1 95 ? -19.649 -1.218 42.865 1.00 58.16 95 HIS A N 1
ATOM 766 C CA . HIS A 1 95 ? -20.645 -1.216 43.907 1.00 58.16 95 HIS A CA 1
ATOM 767 C C . HIS A 1 95 ? -20.367 -2.490 44.691 1.00 58.16 95 HIS A C 1
ATOM 769 O O . HIS A 1 95 ? -20.936 -3.552 44.443 1.00 58.16 95 HIS A O 1
ATOM 775 N N . VAL A 1 96 ? -19.386 -2.395 45.587 1.00 61.91 96 VAL A N 1
ATOM 776 C CA . VAL A 1 96 ? -19.155 -3.377 46.623 1.00 61.91 96 VAL A CA 1
ATOM 777 C C . VAL A 1 96 ? -20.475 -3.434 47.363 1.00 61.91 96 VAL A C 1
ATOM 779 O O . VAL A 1 96 ? -20.898 -2.445 47.962 1.00 61.91 96 VAL A O 1
ATOM 782 N N . VAL A 1 97 ? -21.150 -4.576 47.271 1.00 61.00 97 VAL A N 1
ATOM 783 C CA . VAL A 1 97 ? -22.310 -4.870 48.102 1.00 61.00 97 VAL A CA 1
ATOM 784 C C . VAL A 1 97 ? -21.787 -4.902 49.532 1.00 61.00 97 VAL A C 1
ATOM 786 O O . VAL A 1 97 ? -21.262 -5.911 49.997 1.00 61.00 97 VAL A O 1
ATOM 789 N N . GLN A 1 98 ? -21.843 -3.755 50.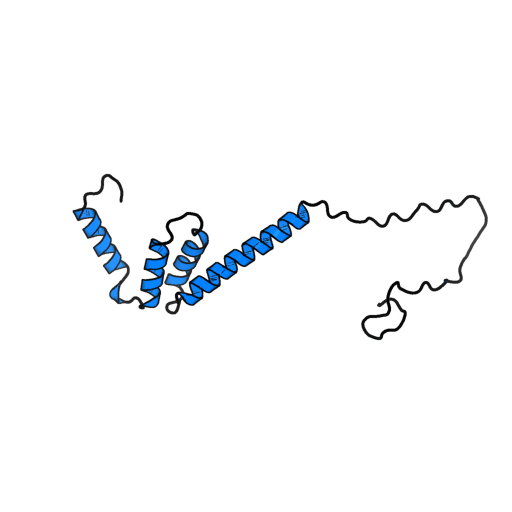207 1.00 56.00 98 GLN A N 1
ATOM 790 C CA . GLN A 1 98 ? -21.567 -3.676 51.628 1.00 56.00 98 GLN A CA 1
ATOM 791 C C . GLN A 1 98 ? -22.729 -4.373 52.316 1.00 56.00 98 GLN A C 1
ATOM 793 O O . GLN A 1 98 ? -23.832 -3.838 52.418 1.00 56.00 98 GLN A O 1
ATOM 798 N N . GLN A 1 99 ? -22.486 -5.609 52.733 1.00 55.91 99 GLN A N 1
ATOM 799 C CA . GLN A 1 99 ? -23.372 -6.286 53.656 1.00 55.91 99 GLN A CA 1
ATOM 800 C C . GLN A 1 99 ? -23.375 -5.444 54.946 1.00 55.91 99 GLN A C 1
ATOM 802 O O . GLN A 1 99 ? -22.296 -5.213 55.503 1.00 55.91 99 GLN A O 1
ATOM 807 N N . PRO A 1 100 ? -24.523 -4.902 55.391 1.00 50.03 100 PRO A N 1
ATOM 808 C CA . PRO A 1 100 ? -24.556 -4.140 56.629 1.00 50.03 100 PRO A CA 1
ATOM 809 C C . PRO A 1 100 ? -24.110 -5.056 57.778 1.00 50.03 100 PRO A C 1
ATOM 811 O O . PRO A 1 100 ? -24.517 -6.219 57.811 1.00 50.03 100 PRO A O 1
ATOM 814 N N . PRO A 1 101 ? -23.268 -4.576 58.711 1.00 47.72 101 PRO A N 1
ATOM 815 C CA . PRO A 1 101 ? -22.938 -5.340 59.899 1.00 47.72 101 PRO A CA 1
ATOM 816 C C . PRO A 1 101 ? -24.220 -5.484 60.712 1.00 47.72 101 PRO A C 1
ATOM 818 O O . PRO A 1 101 ? -24.723 -4.513 61.288 1.00 47.72 101 PRO A O 1
ATOM 821 N N . ASP A 1 102 ? -24.772 -6.695 60.712 1.00 42.03 102 ASP A N 1
ATOM 822 C CA . 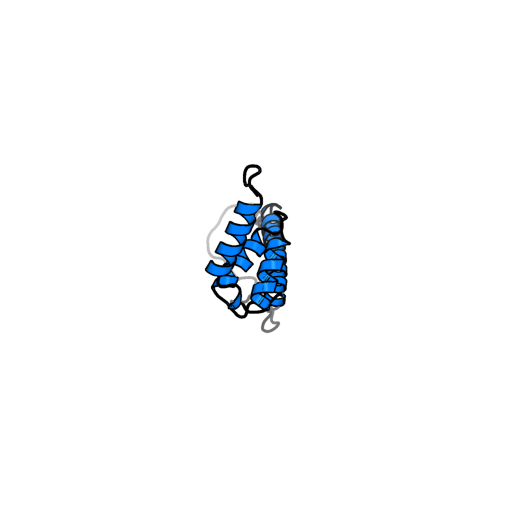ASP A 1 102 ? -25.931 -7.036 61.514 1.00 42.03 102 ASP A CA 1
ATOM 823 C C . ASP A 1 102 ? -25.654 -6.639 62.966 1.00 42.03 102 ASP A C 1
ATOM 825 O O . ASP A 1 102 ? -24.796 -7.191 63.659 1.00 42.03 102 ASP A O 1
ATOM 829 N N . SER A 1 103 ? -26.384 -5.625 63.421 1.00 47.38 103 SER A N 1
ATOM 830 C CA . SER A 1 103 ? -26.356 -5.150 64.796 1.00 47.38 103 SER A CA 1
ATOM 831 C C . SER A 1 103 ? -27.123 -6.138 65.671 1.00 47.38 103 SER A C 1
ATOM 833 O O . SER A 1 103 ? -28.222 -5.850 66.144 1.00 47.38 103 SER A O 1
ATOM 835 N N . HIS A 1 104 ? -26.560 -7.324 65.889 1.00 41.62 104 HIS A N 1
ATOM 836 C CA . HIS A 1 104 ? -27.095 -8.267 66.859 1.00 41.62 104 HIS A CA 1
ATOM 837 C C . HIS A 1 104 ? -26.567 -7.924 68.248 1.00 41.62 104 HIS A C 1
ATOM 839 O O . HIS A 1 104 ? -25.482 -8.323 68.669 1.00 41.62 104 HIS A O 1
ATOM 845 N N . LYS A 1 105 ? -27.391 -7.170 68.981 1.00 44.47 105 LYS A N 1
ATOM 846 C CA . LYS A 1 105 ? -27.371 -7.212 70.439 1.00 44.47 105 LYS A CA 1
ATOM 847 C C . LYS A 1 105 ? -27.682 -8.641 70.906 1.00 44.47 105 LYS A C 1
ATOM 849 O O . LYS A 1 105 ? -28.606 -9.271 70.393 1.00 44.47 105 LYS A O 1
ATOM 854 N N . SER A 1 106 ? -26.955 -9.023 71.957 1.00 39.47 106 SER A N 1
ATOM 855 C CA . SER A 1 106 ? -27.271 -10.040 72.972 1.00 39.47 106 SER A CA 1
ATOM 856 C C . SER A 1 106 ? -26.668 -11.440 72.781 1.00 39.47 106 SER A C 1
ATOM 858 O O . SER A 1 106 ? -27.072 -12.227 71.933 1.00 39.47 106 SER A O 1
ATOM 860 N N . ALA A 1 107 ? -25.725 -11.755 73.673 1.00 35.22 107 ALA A N 1
ATOM 861 C CA . ALA A 1 107 ? -25.316 -13.105 74.072 1.00 35.22 107 ALA A CA 1
ATOM 862 C C . ALA A 1 107 ? -26.436 -13.822 74.875 1.00 35.22 107 ALA A C 1
ATOM 864 O O . ALA A 1 107 ? -27.397 -13.163 75.273 1.00 35.22 107 ALA A O 1
ATOM 865 N N . PRO A 1 108 ? -26.249 -15.082 75.322 1.00 53.72 108 PRO A N 1
ATOM 866 C CA . PRO A 1 108 ? -25.839 -16.285 74.585 1.00 53.72 108 PRO A CA 1
ATOM 867 C C . PRO A 1 108 ? -26.828 -17.457 74.824 1.00 53.72 108 PRO A C 1
ATOM 869 O O . PRO A 1 108 ? -27.456 -17.502 75.875 1.00 53.72 108 PRO A O 1
ATOM 872 N N . ALA A 1 109 ? -26.913 -18.438 73.910 1.00 32.28 109 ALA A N 1
ATOM 873 C CA . ALA A 1 109 ? -27.108 -19.872 74.225 1.00 32.28 109 ALA A CA 1
ATOM 874 C C . ALA A 1 109 ? -27.375 -20.729 72.966 1.00 32.28 109 ALA A C 1
ATOM 876 O O . ALA A 1 109 ? -28.369 -20.562 72.270 1.00 32.28 109 ALA A O 1
ATOM 877 N N . THR A 1 110 ? -26.455 -21.671 72.738 1.00 33.38 110 THR A N 1
ATOM 878 C CA . THR A 1 110 ? -26.648 -23.059 72.264 1.00 33.38 110 THR A CA 1
ATOM 879 C C . THR A 1 110 ? -27.624 -23.379 71.116 1.00 33.38 110 THR A C 1
ATOM 881 O O . THR A 1 110 ? -28.828 -23.523 71.295 1.00 33.38 110 THR A O 1
ATOM 884 N N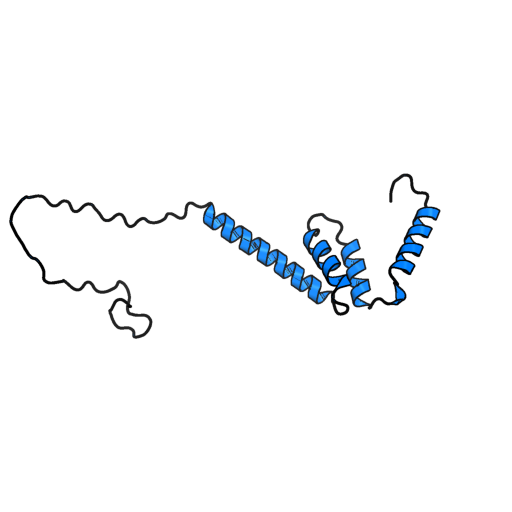 . SER A 1 111 ? -26.981 -23.694 69.985 1.00 35.31 111 SER A N 1
ATOM 885 C CA . SER A 1 111 ? -27.173 -24.861 69.100 1.00 35.31 111 SER A CA 1
ATOM 886 C C . SER A 1 111 ? -28.450 -25.026 68.251 1.00 35.31 111 SER A C 1
ATOM 888 O O . SER A 1 111 ? -29.521 -25.389 68.727 1.00 35.31 111 SER A O 1
ATOM 890 N N . SER A 1 112 ? -28.186 -24.939 66.935 1.00 32.38 112 SER A N 1
ATOM 891 C CA . SER A 1 112 ? -28.818 -25.592 65.769 1.00 32.38 112 SER A CA 1
ATOM 892 C C . SER A 1 112 ? -30.206 -25.135 65.293 1.00 32.38 112 SER A C 1
ATOM 894 O O . SER A 1 112 ? -31.203 -25.843 65.385 1.00 32.38 112 SER A O 1
ATOM 896 N N . SER A 1 113 ? -30.167 -23.955 64.666 1.00 32.81 113 SER A N 1
ATOM 897 C CA . SER A 1 113 ? -30.963 -23.458 63.523 1.00 32.81 113 SER A CA 1
ATOM 898 C C . SER A 1 113 ? -30.869 -24.403 62.292 1.00 32.81 113 SER A C 1
ATOM 900 O O . SER A 1 113 ? -29.917 -25.167 62.191 1.00 32.81 113 SER A O 1
ATOM 902 N N . GLY A 1 114 ? -31.758 -24.415 61.293 1.00 32.91 114 GLY A N 1
ATOM 903 C CA . GLY A 1 114 ? -32.752 -23.409 60.943 1.00 32.91 114 GLY A CA 1
ATOM 904 C C . GLY A 1 114 ? -33.577 -23.779 59.713 1.00 32.91 114 GLY A C 1
ATOM 905 O O . GLY A 1 114 ? -33.102 -24.364 58.741 1.00 32.91 114 GLY A O 1
ATOM 906 N N . ARG A 1 115 ? -34.843 -23.379 59.770 1.00 40.34 115 ARG A N 1
ATOM 907 C CA . ARG A 1 115 ? -35.828 -23.402 58.692 1.00 40.34 115 ARG A CA 1
ATOM 908 C C . ARG A 1 115 ? -35.461 -22.307 57.683 1.00 40.34 115 ARG A C 1
ATOM 910 O O . ARG A 1 115 ? -35.640 -21.131 57.978 1.00 40.34 115 ARG A O 1
ATOM 917 N N . GLN A 1 116 ? -34.928 -22.686 56.519 1.00 47.84 116 GLN A N 1
ATOM 918 C CA . GLN A 1 116 ? -34.607 -21.745 55.440 1.00 47.84 116 GLN A CA 1
ATOM 919 C C . GLN A 1 116 ? -35.882 -21.067 54.919 1.00 47.84 116 GLN A C 1
ATOM 921 O O . GLN A 1 116 ? -36.747 -21.709 54.318 1.00 47.84 116 GLN A O 1
ATOM 926 N N . THR A 1 117 ? -35.999 -19.761 55.136 1.00 47.62 117 THR A N 1
ATOM 927 C CA . THR A 1 117 ? -36.958 -18.911 54.434 1.00 47.62 117 THR A CA 1
ATOM 928 C C . THR A 1 117 ? -36.451 -18.708 53.007 1.00 47.62 117 THR A C 1
ATOM 930 O O . THR A 1 117 ? -35.401 -18.117 52.774 1.00 47.62 117 THR A O 1
ATOM 933 N N . LYS A 1 118 ? -37.176 -19.271 52.035 1.00 60.59 118 LYS A N 1
ATOM 934 C CA . LYS A 1 118 ? -36.873 -19.147 50.605 1.00 60.59 118 LYS A CA 1
ATOM 935 C C . LYS A 1 118 ? -37.070 -17.692 50.179 1.00 60.59 118 LYS A C 1
ATOM 937 O O . LYS A 1 118 ? -38.206 -17.236 50.081 1.00 60.59 118 LYS A O 1
ATOM 942 N N . THR A 1 119 ? -35.986 -16.968 49.935 1.00 70.88 119 THR A N 1
ATOM 943 C CA . THR A 1 119 ? -36.044 -15.687 49.232 1.00 70.88 119 THR A CA 1
ATOM 944 C C . THR A 1 119 ? -36.169 -15.963 47.736 1.00 70.88 119 THR A C 1
ATOM 946 O O . THR A 1 119 ? -35.415 -16.755 47.168 1.00 70.88 119 THR A O 1
ATOM 949 N N . ASN A 1 120 ? -37.170 -15.357 47.099 1.00 76.62 120 ASN A N 1
ATOM 950 C CA . ASN A 1 120 ? -37.321 -15.431 45.649 1.00 76.62 120 ASN A CA 1
ATOM 951 C C . ASN A 1 120 ? -36.226 -14.595 44.962 1.00 76.62 120 ASN A C 1
ATOM 953 O O . ASN A 1 120 ? -35.790 -13.587 45.527 1.00 76.62 120 ASN A O 1
ATOM 957 N N . PRO A 1 121 ? -35.781 -14.991 43.756 1.00 85.12 121 PRO A N 1
ATOM 958 C CA . PRO A 1 121 ? -34.836 -14.203 42.976 1.00 85.12 121 PRO A CA 1
ATOM 959 C C . PRO A 1 121 ? -35.450 -12.854 42.559 1.00 85.12 121 PRO A C 1
ATOM 961 O O . PRO A 1 121 ? -36.671 -12.750 42.433 1.00 85.12 121 PRO A O 1
ATOM 964 N N . PRO A 1 122 ? -34.621 -11.830 42.294 1.00 84.12 122 PRO A N 1
ATOM 965 C CA . PRO A 1 122 ? -35.086 -10.503 41.879 1.00 84.12 122 PRO A CA 1
ATOM 966 C C . PRO A 1 122 ? -35.747 -10.474 40.488 1.00 84.12 122 PRO A C 1
ATOM 968 O O . PRO A 1 122 ? -36.393 -9.488 40.147 1.00 84.12 122 PRO A O 1
ATOM 971 N N . ALA A 1 123 ? -35.614 -11.539 39.692 1.00 85.50 123 ALA A N 1
ATOM 972 C CA . ALA A 1 123 ? -36.265 -11.693 38.394 1.00 85.50 123 ALA A CA 1
ATOM 973 C C . ALA A 1 123 ? -36.608 -13.173 38.116 1.00 85.50 123 ALA A C 1
ATOM 975 O O . ALA A 1 123 ? -35.928 -14.062 38.644 1.00 85.50 123 ALA A O 1
ATOM 976 N N . PRO A 1 124 ? -37.638 -13.458 37.292 1.00 89.25 124 PRO A N 1
ATOM 977 C CA . PRO A 1 124 ? -37.948 -14.815 36.849 1.00 89.25 124 PRO A CA 1
ATOM 978 C C . PRO A 1 124 ? -36.824 -15.397 35.977 1.00 89.25 124 PRO A C 1
ATOM 980 O O . PRO A 1 124 ? -36.108 -14.673 35.285 1.00 89.25 124 PRO A O 1
ATOM 983 N N . CYS A 1 125 ? -36.675 -16.722 35.999 1.00 91.94 125 CYS A N 1
ATOM 984 C CA . CYS A 1 125 ? -35.671 -17.450 35.224 1.00 91.94 125 CYS A CA 1
ATOM 985 C C . CYS A 1 125 ? -35.795 -17.155 33.720 1.00 91.94 125 CYS A C 1
ATOM 987 O O . CYS A 1 125 ? -36.863 -17.345 33.139 1.00 91.94 125 CYS A O 1
ATOM 989 N N . TRP A 1 126 ? -34.697 -16.767 33.064 1.00 89.69 126 TRP A N 1
ATOM 990 C CA . TRP A 1 126 ? -34.697 -16.426 31.633 1.00 89.69 126 TRP A CA 1
ATOM 991 C C . TRP A 1 126 ? -34.942 -17.623 30.703 1.00 89.69 126 TRP A C 1
ATOM 993 O O . TRP A 1 126 ? -35.301 -17.427 29.548 1.00 89.69 126 TRP A O 1
ATOM 1003 N N . HIS A 1 127 ? -34.782 -18.855 31.198 1.00 86.00 127 HIS A N 1
ATOM 1004 C CA . HIS A 1 127 ? -35.025 -20.070 30.418 1.00 86.00 127 HIS A CA 1
ATOM 1005 C C . HIS A 1 127 ? -36.485 -20.552 30.487 1.00 86.00 127 HIS A C 1
ATOM 1007 O O . HIS A 1 127 ? -37.013 -21.052 29.499 1.00 86.00 127 HIS A O 1
ATOM 1013 N N . CYS A 1 128 ? -37.150 -20.444 31.644 1.00 92.69 128 CYS A N 1
ATOM 1014 C CA . CYS A 1 128 ? -38.483 -21.039 31.850 1.00 92.69 128 CYS A CA 1
ATOM 1015 C C . CYS A 1 128 ? -39.523 -20.124 32.517 1.00 92.69 128 CYS A C 1
ATOM 1017 O O . CYS A 1 128 ? -40.666 -20.535 32.692 1.00 92.69 128 CYS A O 1
ATOM 1019 N N . GLY A 1 129 ? -39.153 -18.910 32.927 1.00 87.94 129 GLY A N 1
ATOM 1020 C CA . GLY A 1 129 ? -40.056 -17.938 33.552 1.00 87.94 129 GLY A CA 1
ATOM 1021 C C . GLY A 1 129 ? -40.422 -18.216 35.016 1.00 87.94 129 GLY A C 1
ATOM 1022 O O . GLY A 1 129 ? -41.124 -17.416 35.630 1.00 87.94 129 GLY A O 1
ATOM 1023 N N . ALA A 1 130 ? -39.955 -19.317 35.608 1.00 90.19 130 ALA A N 1
ATOM 1024 C CA . ALA A 1 130 ? -40.241 -19.646 37.002 1.00 90.19 130 ALA A CA 1
ATOM 1025 C C . ALA A 1 130 ? -39.354 -18.860 37.993 1.00 90.19 130 ALA A C 1
ATOM 1027 O O . ALA A 1 130 ? -38.230 -18.466 37.681 1.00 90.19 130 ALA A O 1
ATOM 1028 N N . TRP A 1 131 ? -39.850 -18.652 39.218 1.00 88.31 131 TRP A N 1
ATOM 1029 C CA . TRP A 1 131 ? -39.158 -17.917 40.288 1.00 88.31 131 TRP A CA 1
ATOM 1030 C C . TRP A 1 131 ? -38.125 -18.797 41.004 1.00 88.31 131 TRP A C 1
ATOM 1032 O O . TRP A 1 131 ? -38.348 -19.265 42.120 1.00 88.31 131 TRP A O 1
ATOM 1042 N N . HIS A 1 132 ? -36.990 -19.043 40.353 1.00 87.56 132 HIS A N 1
ATOM 1043 C CA . HIS A 1 132 ? -35.853 -19.739 40.954 1.00 87.56 132 HIS A CA 1
ATOM 1044 C C . HIS A 1 132 ? -34.516 -19.148 40.496 1.00 87.56 132 HIS A C 1
ATOM 1046 O O . HIS A 1 132 ? -34.406 -18.594 39.403 1.00 87.56 132 HIS A O 1
ATOM 1052 N N . PHE A 1 133 ? -33.484 -19.303 41.327 1.00 85.19 133 PHE A N 1
ATOM 1053 C CA . PHE A 1 133 ? -32.108 -19.070 40.898 1.00 85.19 133 PHE A CA 1
ATOM 1054 C C . PHE A 1 133 ? -31.691 -20.164 39.915 1.00 85.19 133 PHE A C 1
ATOM 1056 O O . PHE A 1 133 ? -32.058 -21.333 40.074 1.00 85.19 133 PHE A O 1
ATOM 1063 N N . ILE A 1 134 ? -30.949 -19.780 38.886 1.00 79.88 134 ILE A N 1
ATOM 1064 C CA . ILE A 1 134 ? -30.383 -20.726 37.928 1.00 79.88 134 ILE A CA 1
ATOM 1065 C C . ILE A 1 134 ? -29.154 -21.351 38.576 1.00 79.88 134 ILE A C 1
ATOM 1067 O O . ILE A 1 134 ? -28.348 -20.641 39.179 1.00 79.88 134 ILE A O 1
ATOM 1071 N N . ARG A 1 135 ? -29.078 -22.678 38.516 1.00 73.88 135 ARG A N 1
ATOM 1072 C CA . ARG A 1 135 ? -27.915 -23.450 38.950 1.00 73.88 135 ARG A CA 1
ATOM 1073 C C . ARG A 1 135 ? -27.069 -23.820 37.751 1.00 73.88 135 ARG A C 1
ATOM 1075 O O . ARG A 1 135 ? -27.679 -24.043 36.682 1.00 73.88 135 ARG A O 1
#

Radius of gyration: 33.29 Å; chains: 1; bounding box: 63×44×91 Å

Secondary structure (DSSP, 8-state):
--TT--HHHHHHHHHHHHHHTTGGG--HHHHHHHHHHHH--SGGGHHHHHHHHHHHTT-TT--HHHHHHHHHHHHHHHHHHHHHHHHHHS----------------------------PPPSS--TTT--SS---

Organism: NCBI:txid31246

pLDDT: mean 79.86, std 19.03, range [32.28, 96.19]